Protein AF-A0A7W0NLP1-F1 (afdb_monomer_lite)

pLDDT: mean 83.27, std 18.07, range [40.78, 98.31]

Radius of gyration: 29.04 Å; chains: 1; bounding box: 55×28×102 Å

Sequence (124 aa):
MNGRRRPLVVTGIISALVVLVAAGALVVKANSTPAYRNPVVDHDAPDPSVIEGGDGFYYTYTTQSGWPTLLKIPALKSKDLIHWKLVGEVFPENANWVTVDVWAPHAMRIGQDYLLFYAARQYG

Foldseek 3Di:
DDDDDDPPPVVVVVVVVVVVVVVVVPPDPDPPQDDADPPLDPAQFAQWAWDDLVPQKIKIWGAHDDDPDHAQGFIWIDNRVRHIDTPGHPPPDDDPQADDDWGNWYWDDDPNDIDIDTDGDGDD

Secondary structure (DSSP, 8-state):
-------HHHHHHHHHHHHHHHHHTTS----PPPP--S-SS-S---S-EEEE-SSS-EEEE-----SSS--SSEEEEESSSSS-EEEEES-SS--TT--EEEEEEEEEEETTEEEEEEEEE---

Structure (mmCIF, N/CA/C/O backbone):
data_AF-A0A7W0NLP1-F1
#
_entry.id   AF-A0A7W0NLP1-F1
#
loop_
_atom_site.group_PDB
_atom_site.id
_atom_site.type_symbol
_atom_site.label_atom_id
_atom_site.label_alt_id
_atom_site.label_comp_id
_atom_site.label_asym_id
_atom_site.label_entity_id
_atom_site.label_seq_id
_atom_site.pdbx_PDB_ins_code
_atom_site.Cartn_x
_atom_site.Cartn_y
_atom_site.Cartn_z
_atom_site.occupancy
_atom_site.B_iso_or_equiv
_atom_site.auth_seq_id
_atom_site.auth_comp_id
_atom_site.auth_asym_id
_atom_site.auth_atom_id
_atom_site.pdbx_PDB_model_num
ATOM 1 N N . MET A 1 1 ? -39.195 -16.250 78.719 1.00 40.91 1 MET A N 1
ATOM 2 C CA . MET A 1 1 ? -39.226 -17.052 77.474 1.00 40.91 1 MET A CA 1
ATOM 3 C C . MET A 1 1 ? -38.824 -16.145 76.313 1.00 40.91 1 MET A C 1
ATOM 5 O O . MET A 1 1 ? -39.635 -15.358 75.849 1.00 40.91 1 MET A O 1
ATOM 9 N N . ASN A 1 2 ? -37.543 -16.174 75.929 1.00 40.78 2 ASN A N 1
ATOM 10 C CA . ASN A 1 2 ? -36.952 -15.303 74.904 1.00 40.78 2 ASN A CA 1
ATOM 11 C C . ASN A 1 2 ? -37.131 -15.910 73.503 1.00 40.78 2 ASN A C 1
ATOM 13 O O . ASN A 1 2 ? -36.427 -16.851 73.145 1.00 40.78 2 ASN A O 1
ATOM 17 N N . GLY A 1 3 ? -38.046 -15.361 72.700 1.00 47.41 3 GLY A N 1
ATOM 18 C CA . GLY A 1 3 ? -38.220 -15.720 71.290 1.00 47.41 3 GLY A 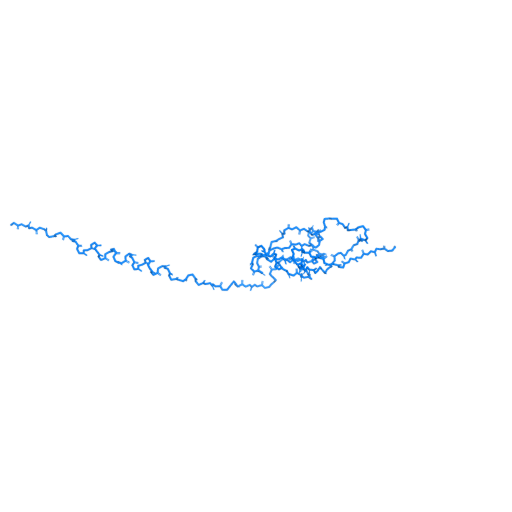CA 1
ATOM 19 C C . GLY A 1 3 ? -37.452 -14.770 70.373 1.00 47.41 3 GLY A C 1
ATOM 20 O O . GLY A 1 3 ? -37.929 -13.678 70.069 1.00 47.41 3 GLY A O 1
ATOM 21 N N . ARG A 1 4 ? -36.258 -15.182 69.928 1.00 56.62 4 ARG A N 1
ATOM 22 C CA . ARG A 1 4 ? -35.449 -14.479 68.914 1.00 56.62 4 ARG A CA 1
ATOM 23 C C . ARG A 1 4 ? -36.240 -14.348 67.603 1.00 56.62 4 ARG A C 1
ATOM 25 O O . ARG A 1 4 ? -36.524 -15.351 66.951 1.00 56.62 4 ARG A O 1
ATOM 32 N N . ARG A 1 5 ? -36.573 -13.118 67.199 1.00 53.94 5 ARG A N 1
ATOM 33 C CA . ARG A 1 5 ? -37.168 -12.812 65.885 1.00 53.94 5 ARG A CA 1
ATOM 34 C C . ARG A 1 5 ? -36.076 -12.872 64.806 1.00 53.94 5 ARG A C 1
ATOM 36 O O . ARG A 1 5 ? -35.007 -12.293 64.972 1.00 53.94 5 ARG A O 1
ATOM 43 N N . ARG A 1 6 ? -36.334 -13.637 63.740 1.00 55.25 6 ARG A N 1
ATOM 44 C CA . ARG A 1 6 ? -35.401 -13.952 62.639 1.00 55.25 6 ARG A CA 1
ATOM 45 C C . ARG A 1 6 ? -35.197 -12.748 61.692 1.00 55.25 6 ARG A C 1
ATOM 47 O O . ARG A 1 6 ? -36.162 -12.025 61.445 1.00 55.25 6 ARG A O 1
ATOM 54 N N . PRO A 1 7 ? -33.997 -12.549 61.112 1.00 47.50 7 PRO A N 1
ATOM 55 C CA . PRO A 1 7 ? -33.651 -11.376 60.311 1.00 47.50 7 PRO A CA 1
ATOM 56 C C . PRO A 1 7 ? -34.014 -11.584 58.830 1.00 47.50 7 PRO A C 1
ATOM 58 O O . PRO A 1 7 ? -33.133 -11.736 57.995 1.00 47.50 7 PRO A O 1
ATOM 61 N N . LEU A 1 8 ? -35.304 -11.622 58.474 1.00 52.91 8 LEU A N 1
ATOM 62 C CA . LEU A 1 8 ? -35.698 -11.741 57.055 1.00 52.91 8 LEU A CA 1
ATOM 63 C C . LEU A 1 8 ? -35.560 -10.424 56.265 1.00 52.91 8 LEU A C 1
ATOM 65 O O . LEU A 1 8 ? -35.434 -10.449 55.047 1.00 52.91 8 LEU A O 1
ATOM 69 N N . VAL A 1 9 ? -35.562 -9.273 56.941 1.00 52.31 9 VAL A N 1
ATOM 70 C CA . VAL A 1 9 ? -35.567 -7.953 56.279 1.00 52.31 9 VAL A CA 1
ATOM 71 C C . VAL A 1 9 ? -34.180 -7.559 55.751 1.00 52.31 9 VAL A C 1
ATOM 73 O O . VAL A 1 9 ? -34.070 -6.880 54.735 1.00 52.31 9 VAL A O 1
ATOM 76 N N . VAL A 1 10 ? -33.105 -8.027 56.394 1.00 48.75 10 VAL A N 1
ATOM 77 C CA . VAL A 1 10 ? -31.725 -7.631 56.057 1.00 48.75 10 VAL A CA 1
ATOM 78 C C . VAL A 1 10 ? -31.251 -8.277 54.748 1.00 48.75 10 VAL A C 1
ATOM 80 O O . VAL A 1 10 ? -30.532 -7.649 53.977 1.00 48.75 10 VAL A O 1
ATOM 83 N N . THR A 1 11 ? -31.698 -9.498 54.440 1.00 53.31 11 THR A N 1
ATOM 84 C CA . THR A 1 11 ? -31.287 -10.225 53.227 1.00 53.31 11 THR A CA 1
ATOM 85 C C . THR A 1 11 ? -31.897 -9.632 51.950 1.00 53.31 11 THR A C 1
ATOM 87 O O . THR A 1 11 ? -31.213 -9.551 50.935 1.00 53.31 11 THR A O 1
ATOM 90 N N . GLY A 1 12 ? -33.145 -9.143 51.997 1.00 48.84 12 GLY A N 1
ATOM 91 C CA . GLY A 1 12 ? -33.825 -8.562 50.827 1.00 48.84 12 GLY A CA 1
ATOM 92 C C . GLY A 1 12 ? -33.249 -7.216 50.366 1.00 48.84 12 GLY A C 1
ATOM 93 O O . GLY A 1 12 ? -33.205 -6.938 49.169 1.00 48.84 12 GLY A O 1
ATOM 94 N N . ILE A 1 13 ? -32.745 -6.403 51.301 1.00 54.91 13 ILE A N 1
ATOM 95 C CA . ILE A 1 13 ? -32.139 -5.092 51.008 1.00 54.91 13 ILE A CA 1
ATOM 96 C C . ILE A 1 13 ? -30.770 -5.260 50.331 1.00 54.91 13 ILE A C 1
ATOM 98 O O . ILE A 1 13 ? -30.446 -4.524 49.401 1.00 54.91 13 ILE A O 1
ATOM 102 N N . ILE A 1 14 ? -29.993 -6.268 50.741 1.00 54.75 14 ILE A N 1
ATOM 103 C CA . ILE A 1 14 ? -28.682 -6.572 50.146 1.00 54.75 14 ILE A CA 1
ATOM 104 C C . ILE A 1 14 ? -28.848 -7.069 48.702 1.00 54.75 14 ILE A C 1
ATOM 106 O O . ILE A 1 14 ? -28.119 -6.628 47.816 1.00 54.75 14 ILE A O 1
ATOM 110 N N . SER A 1 15 ? -29.844 -7.919 48.431 1.00 56.41 15 SER A N 1
ATOM 111 C CA . SER A 1 15 ? -30.130 -8.398 47.071 1.00 56.41 15 SER A CA 1
ATOM 112 C C . SER A 1 15 ? -30.580 -7.276 46.129 1.00 56.41 15 SER A C 1
ATOM 114 O O . SER A 1 15 ? -30.131 -7.229 44.986 1.00 56.41 15 SER A O 1
ATOM 116 N N . ALA A 1 16 ? -31.405 -6.336 46.602 1.00 54.72 16 ALA A N 1
ATOM 117 C CA . ALA A 1 16 ? -31.834 -5.185 45.805 1.00 54.72 16 ALA A CA 1
ATOM 118 C C . ALA A 1 16 ? -30.674 -4.219 45.483 1.00 54.72 16 ALA A C 1
ATOM 120 O O . ALA A 1 16 ? -30.607 -3.686 44.375 1.00 54.72 16 ALA A O 1
ATOM 121 N N . LEU A 1 17 ? -29.719 -4.044 46.408 1.00 54.84 17 LEU A N 1
ATOM 122 C CA . LEU A 1 17 ? -28.526 -3.217 46.188 1.00 54.84 17 LEU A CA 1
ATOM 123 C C . LEU A 1 17 ? -27.566 -3.830 45.153 1.00 54.84 17 LEU A C 1
ATOM 125 O O . LEU A 1 17 ? -27.029 -3.113 44.313 1.00 54.84 17 LEU A O 1
ATOM 129 N N . VAL A 1 18 ? -27.374 -5.154 45.181 1.00 55.94 18 VAL A N 1
ATOM 130 C CA . VAL A 1 18 ? -26.511 -5.867 44.218 1.00 55.94 18 VAL A CA 1
ATOM 131 C C . VAL A 1 18 ? -27.080 -5.789 42.797 1.00 55.94 18 VAL A C 1
ATOM 133 O O . VAL A 1 18 ? -26.326 -5.595 41.844 1.00 55.94 18 VAL A O 1
ATOM 136 N N . VAL A 1 19 ? -28.407 -5.861 42.646 1.00 55.69 19 VAL A N 1
ATOM 137 C CA . VAL A 1 19 ? -29.075 -5.714 41.341 1.00 55.69 19 VAL A CA 1
ATOM 138 C C . VAL A 1 19 ? -28.956 -4.280 40.802 1.00 55.69 19 VAL A C 1
ATOM 140 O O . VAL A 1 19 ? -28.715 -4.105 39.608 1.00 55.69 19 VAL A O 1
ATOM 143 N N . LEU A 1 20 ? -29.032 -3.252 41.657 1.00 55.16 20 LEU A N 1
ATOM 144 C CA . LEU A 1 20 ? -28.831 -1.857 41.237 1.00 55.16 20 LEU A CA 1
ATOM 145 C C . LEU A 1 20 ? -27.381 -1.554 40.818 1.00 55.16 20 LEU A C 1
ATOM 147 O O . LEU A 1 20 ? -27.168 -0.820 39.855 1.00 55.16 20 LEU A O 1
ATOM 151 N N . VAL A 1 21 ? -26.386 -2.141 41.490 1.00 55.22 21 VAL A N 1
ATOM 152 C CA . VAL A 1 21 ? -24.967 -1.986 41.115 1.00 55.22 21 VAL A CA 1
ATOM 153 C C . VAL A 1 21 ? -24.659 -2.697 39.791 1.00 55.22 21 VAL A C 1
ATOM 155 O O . VAL A 1 21 ? -23.955 -2.141 38.950 1.00 55.22 21 VAL A O 1
ATOM 158 N N . ALA A 1 22 ? -25.238 -3.878 39.551 1.00 55.00 22 ALA A N 1
ATOM 159 C CA . ALA A 1 22 ? -25.096 -4.585 38.276 1.00 55.00 22 ALA A CA 1
ATOM 160 C C . ALA A 1 22 ? -25.786 -3.851 37.107 1.00 55.00 22 ALA A C 1
ATOM 162 O O . ALA A 1 22 ? -25.247 -3.817 36.003 1.00 55.00 22 ALA A O 1
ATOM 163 N N . ALA A 1 23 ? -26.936 -3.209 37.349 1.00 54.47 23 ALA A N 1
ATOM 164 C CA . ALA A 1 23 ? -27.622 -2.388 36.348 1.00 54.47 23 ALA A CA 1
ATOM 165 C C . ALA A 1 23 ? -26.887 -1.061 36.058 1.00 54.47 23 ALA A C 1
ATOM 167 O O . ALA A 1 23 ? -26.906 -0.587 34.925 1.00 54.47 23 ALA A O 1
ATOM 168 N N . GLY A 1 24 ? -26.193 -0.485 37.049 1.00 51.31 24 GLY A N 1
ATOM 169 C CA . GLY A 1 24 ? -25.361 0.716 36.885 1.00 51.31 24 GLY A CA 1
ATOM 170 C C . GLY A 1 24 ? -24.004 0.463 36.213 1.00 51.31 24 GLY A C 1
ATOM 171 O O . GLY A 1 24 ? -23.454 1.360 35.585 1.00 51.31 24 GLY A O 1
ATOM 172 N N . ALA A 1 25 ? -23.471 -0.760 36.271 1.00 52.31 25 ALA A N 1
ATOM 173 C CA . ALA A 1 25 ? -22.240 -1.133 35.564 1.00 52.31 25 ALA A CA 1
ATOM 174 C C . ALA A 1 25 ? -22.440 -1.351 34.047 1.00 52.31 25 ALA A C 1
ATOM 176 O O . ALA A 1 25 ? -21.469 -1.484 33.306 1.00 52.31 25 ALA A O 1
ATOM 177 N N . LEU A 1 26 ? -23.692 -1.349 33.575 1.00 51.12 26 LEU A N 1
ATOM 178 C CA . LEU A 1 26 ? -24.055 -1.342 32.152 1.00 51.12 26 LEU A CA 1
ATOM 179 C C . LEU A 1 26 ? -24.069 0.071 31.542 1.00 51.12 26 LEU A C 1
ATOM 181 O O . LEU A 1 26 ? -24.451 0.234 30.382 1.00 51.12 26 LEU A O 1
ATOM 185 N N . VAL A 1 27 ? -23.642 1.091 32.297 1.00 57.94 27 VAL A N 1
ATOM 186 C CA . VAL A 1 27 ? -23.444 2.457 31.801 1.00 57.94 27 VAL A CA 1
ATOM 187 C C . VAL A 1 27 ? -22.376 2.443 30.707 1.00 57.94 27 VAL A C 1
ATOM 189 O O . VAL A 1 27 ? -21.179 2.411 30.967 1.00 57.94 27 VAL A O 1
ATOM 192 N N . VAL A 1 28 ? -22.876 2.414 29.471 1.00 57.41 28 VAL A N 1
ATOM 193 C CA . VAL A 1 28 ? -22.302 2.928 28.226 1.00 57.41 28 VAL A CA 1
ATOM 194 C C . VAL A 1 28 ? -20.782 2.772 28.143 1.00 57.41 28 VAL A C 1
ATOM 196 O O . VAL A 1 28 ? -20.025 3.648 28.558 1.00 57.41 28 VAL A O 1
ATOM 199 N N . LYS A 1 29 ? -20.322 1.702 27.479 1.00 56.75 29 LYS A N 1
ATOM 200 C CA . LYS A 1 29 ? -19.045 1.773 26.757 1.00 56.75 29 LYS A CA 1
ATOM 201 C C . LYS A 1 29 ? -19.167 2.955 25.796 1.00 56.75 29 LYS A C 1
ATOM 203 O O . LYS A 1 29 ? -19.812 2.843 24.757 1.00 56.75 29 LYS A O 1
ATOM 208 N N . ALA A 1 30 ? -18.625 4.105 26.178 1.00 61.00 30 ALA A N 1
ATOM 209 C CA . ALA A 1 30 ? -18.528 5.237 25.281 1.00 61.00 30 ALA A CA 1
ATOM 210 C C . ALA A 1 30 ? -17.685 4.774 24.091 1.00 61.00 30 ALA A C 1
ATOM 212 O O . ALA A 1 30 ? -16.537 4.365 24.268 1.00 61.00 30 ALA A O 1
ATOM 213 N N . ASN A 1 31 ? -18.266 4.789 22.892 1.00 62.84 31 ASN A N 1
ATOM 214 C CA . ASN A 1 31 ? -17.510 4.621 21.659 1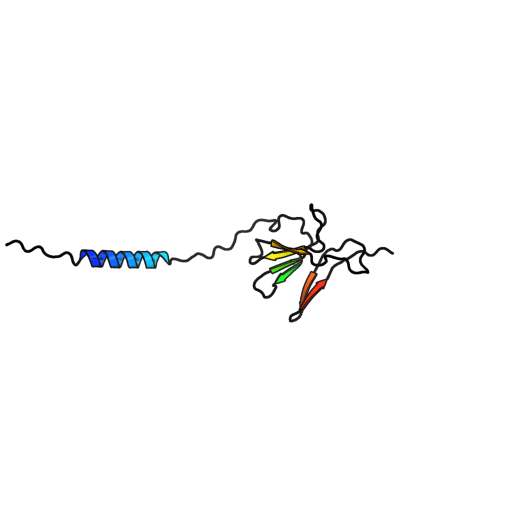.00 62.84 31 ASN A CA 1
ATOM 215 C C . ASN A 1 31 ? -16.613 5.856 21.514 1.00 62.84 31 ASN A C 1
ATOM 217 O O . ASN A 1 31 ? -17.001 6.845 20.899 1.00 62.84 31 ASN A O 1
ATOM 221 N N . SER A 1 32 ? -15.441 5.838 22.149 1.00 71.50 32 SER A N 1
ATOM 222 C CA . SER A 1 32 ? -14.424 6.858 21.929 1.00 71.50 32 SER A CA 1
ATOM 223 C C . SER A 1 32 ? -13.986 6.764 20.473 1.00 71.50 32 SER A C 1
ATOM 225 O O . SER A 1 32 ? -13.511 5.705 20.054 1.00 71.50 32 SER A O 1
ATOM 227 N N . THR A 1 33 ? -14.133 7.847 19.708 1.00 74.56 33 THR A N 1
ATOM 228 C CA . THR A 1 33 ? -13.507 7.952 18.387 1.00 74.56 33 THR A CA 1
ATOM 229 C C . THR A 1 33 ? -12.013 7.675 18.552 1.00 74.56 33 THR A C 1
ATOM 231 O O . THR A 1 33 ? -11.384 8.334 19.386 1.00 74.56 33 THR A O 1
ATOM 234 N N . PRO A 1 34 ? -11.439 6.705 17.821 1.00 78.44 34 PRO A N 1
ATOM 235 C CA . PRO A 1 34 ? -10.017 6.419 17.914 1.00 78.44 34 PRO A CA 1
ATOM 236 C C . PRO A 1 34 ? -9.207 7.687 17.630 1.00 78.44 34 PRO A C 1
ATOM 238 O O . PRO A 1 34 ? -9.372 8.323 16.588 1.00 78.44 34 PRO A O 1
ATOM 241 N N . ALA A 1 35 ? -8.358 8.083 18.575 1.00 90.06 35 ALA A N 1
ATOM 242 C CA . ALA A 1 35 ? -7.413 9.163 18.341 1.00 90.06 35 ALA A CA 1
ATOM 243 C C . ALA A 1 35 ? -6.326 8.675 17.371 1.00 90.06 35 ALA A C 1
ATOM 245 O O . ALA A 1 35 ? -5.883 7.530 17.463 1.00 90.06 35 ALA A O 1
ATOM 246 N N . TYR A 1 36 ? -5.876 9.544 16.467 1.00 93.88 36 TYR A N 1
ATOM 247 C CA . TYR A 1 36 ? -4.774 9.261 15.550 1.00 93.88 36 TYR A CA 1
ATOM 248 C C . TYR A 1 36 ? -3.727 10.371 15.614 1.00 93.88 36 TYR A C 1
ATOM 250 O O . TYR A 1 36 ? -4.011 11.505 16.006 1.00 93.88 36 TYR A O 1
ATOM 258 N N . ARG A 1 37 ? -2.500 10.044 15.212 1.00 94.56 37 ARG A N 1
ATOM 259 C CA . ARG A 1 37 ? -1.407 11.001 15.046 1.00 94.56 37 ARG A CA 1
ATOM 260 C C . ARG A 1 37 ? -0.658 10.654 13.772 1.00 94.56 37 ARG A C 1
ATOM 262 O O . ARG A 1 37 ? -0.359 9.490 13.543 1.00 94.56 37 ARG A O 1
ATOM 269 N N . ASN A 1 38 ? -0.342 11.666 12.972 1.00 95.19 38 ASN A N 1
ATOM 270 C CA . ASN A 1 38 ? 0.454 11.466 11.770 1.00 95.19 38 ASN A CA 1
ATOM 271 C C . ASN A 1 38 ? 1.962 11.343 12.080 1.00 95.19 38 ASN A C 1
ATOM 273 O O . ASN A 1 38 ? 2.439 11.994 13.021 1.00 95.19 38 ASN A O 1
ATOM 277 N N . PRO A 1 39 ? 2.706 10.580 11.255 1.00 95.06 39 PRO A N 1
ATOM 278 C CA . PRO A 1 39 ? 2.184 9.678 10.216 1.00 95.06 39 PRO A CA 1
ATOM 279 C C . PRO A 1 39 ? 1.515 8.430 10.828 1.00 95.06 39 PRO A C 1
ATOM 281 O O . PRO A 1 39 ? 1.980 7.911 11.837 1.00 95.06 39 PRO A O 1
ATOM 284 N N . VAL A 1 40 ? 0.418 7.954 10.223 1.00 96.31 40 VAL A N 1
ATOM 285 C CA . VAL A 1 40 ? -0.285 6.724 10.667 1.00 96.31 40 VAL A CA 1
ATOM 286 C C . VAL A 1 40 ? 0.414 5.436 10.213 1.00 96.31 40 VAL A C 1
ATOM 288 O O . VAL A 1 40 ? 0.129 4.352 10.714 1.00 96.31 40 VAL A O 1
ATOM 291 N N . VAL A 1 41 ? 1.351 5.556 9.274 1.00 94.69 41 VAL A N 1
ATOM 292 C CA . VAL A 1 41 ? 2.275 4.500 8.860 1.00 94.69 41 VAL A CA 1
ATOM 293 C C . VAL A 1 41 ? 3.684 5.020 9.123 1.00 94.69 41 VAL A C 1
ATOM 295 O O . VAL A 1 41 ? 4.124 5.957 8.463 1.00 94.69 41 VAL A O 1
ATOM 298 N N . ASP A 1 42 ? 4.379 4.435 10.097 1.00 91.19 42 ASP A N 1
ATOM 299 C CA . ASP A 1 42 ? 5.762 4.796 10.446 1.00 91.19 42 ASP A CA 1
ATOM 300 C C . ASP A 1 42 ? 6.765 3.994 9.594 1.00 91.19 42 ASP A C 1
ATOM 302 O O . ASP A 1 42 ? 7.533 3.168 10.083 1.00 91.19 42 ASP A O 1
ATOM 306 N N . HIS A 1 43 ? 6.657 4.156 8.273 1.00 90.06 43 HIS A N 1
ATOM 307 C CA . HIS A 1 43 ? 7.460 3.478 7.254 1.00 90.06 43 HIS A CA 1
ATOM 308 C C . HIS A 1 43 ? 7.577 4.380 6.014 1.00 90.06 43 HIS A C 1
ATOM 310 O O . HIS A 1 43 ? 6.784 5.306 5.839 1.00 90.06 43 HIS A O 1
ATOM 316 N N . ASP A 1 44 ? 8.529 4.096 5.122 1.00 93.94 44 ASP A N 1
ATOM 317 C CA . ASP A 1 44 ? 8.549 4.698 3.786 1.00 93.94 44 ASP A CA 1
ATOM 318 C C . ASP A 1 44 ? 7.372 4.162 2.965 1.00 93.94 44 ASP A C 1
ATOM 320 O O . ASP A 1 44 ? 7.394 3.023 2.497 1.00 93.94 44 ASP A O 1
ATOM 324 N N . ALA A 1 45 ? 6.307 4.951 2.899 1.00 95.44 45 ALA A N 1
ATOM 325 C CA . ALA A 1 45 ? 5.048 4.577 2.272 1.00 95.44 45 ALA A CA 1
ATOM 326 C C . ALA A 1 45 ? 4.419 5.748 1.474 1.00 95.44 45 ALA A C 1
ATOM 328 O O . ALA A 1 45 ? 3.263 6.106 1.729 1.00 95.44 45 ALA A O 1
ATOM 329 N N . PRO A 1 46 ? 5.160 6.401 0.552 1.00 96.38 46 PRO A N 1
ATOM 330 C CA . PRO A 1 46 ? 4.619 7.460 -0.298 1.00 96.38 46 PRO A CA 1
ATOM 331 C C . PRO A 1 46 ? 3.580 6.937 -1.299 1.00 96.38 46 PRO A C 1
ATOM 333 O O . PRO A 1 46 ? 3.456 5.739 -1.531 1.00 96.38 46 PRO A O 1
ATOM 336 N N . ASP A 1 47 ? 2.837 7.857 -1.912 1.00 97.88 47 ASP A N 1
ATOM 337 C CA . ASP A 1 47 ? 1.831 7.576 -2.947 1.00 97.88 47 ASP A CA 1
ATOM 338 C C . ASP A 1 47 ? 0.752 6.543 -2.545 1.00 97.88 47 ASP A C 1
ATOM 340 O O . ASP A 1 47 ? 0.534 5.566 -3.266 1.00 97.88 47 ASP A O 1
ATOM 344 N N . PRO A 1 48 ? 0.064 6.706 -1.396 1.00 97.38 48 PRO A N 1
ATOM 345 C CA . PRO A 1 48 ? -0.904 5.719 -0.945 1.00 97.38 48 PRO A CA 1
ATOM 346 C C . PRO A 1 48 ? -2.161 5.698 -1.820 1.00 97.38 48 PRO A C 1
ATOM 348 O O . PRO A 1 48 ? -2.831 6.716 -2.007 1.00 97.38 48 PRO A O 1
ATOM 351 N N . SER A 1 49 ? -2.554 4.503 -2.253 1.00 98.31 49 SER A N 1
ATOM 352 C CA . SER A 1 49 ? -3.891 4.227 -2.773 1.00 98.31 49 SER A CA 1
ATOM 353 C C . SER A 1 49 ? -4.663 3.343 -1.808 1.00 98.31 49 SER A C 1
ATOM 355 O O . SER A 1 49 ? -4.317 2.178 -1.625 1.00 98.31 49 SER A O 1
ATOM 357 N N . VAL A 1 50 ? -5.716 3.905 -1.207 1.00 98.00 50 VAL A N 1
ATOM 358 C CA . VAL A 1 50 ? -6.541 3.244 -0.189 1.00 98.00 50 VAL A CA 1
ATOM 359 C C . VAL A 1 50 ? -7.858 2.748 -0.786 1.00 98.00 50 VAL A C 1
ATOM 361 O O . VAL A 1 50 ?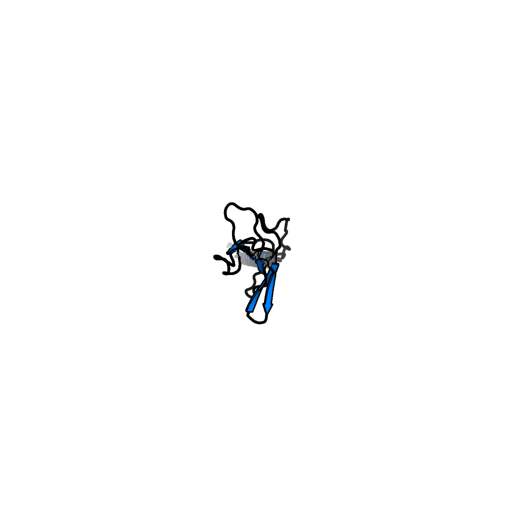 -8.547 3.501 -1.472 1.00 98.00 50 VAL A O 1
ATOM 364 N N . ILE A 1 51 ? -8.246 1.511 -0.474 1.00 97.88 51 ILE A N 1
ATOM 365 C CA . ILE A 1 51 ? -9.520 0.911 -0.886 1.00 97.88 51 ILE A CA 1
ATOM 366 C C . ILE A 1 51 ? -10.120 0.025 0.212 1.00 97.88 51 ILE A C 1
ATOM 368 O O . ILE A 1 51 ? -9.398 -0.608 0.980 1.00 97.88 51 ILE A O 1
ATOM 372 N N . GLU A 1 52 ? -11.449 -0.054 0.283 1.00 96.62 52 GLU A N 1
ATOM 373 C CA . GLU A 1 52 ? -12.143 -1.037 1.120 1.00 96.62 52 GLU A CA 1
ATOM 374 C C . GLU A 1 52 ? -12.168 -2.422 0.440 1.00 96.62 52 GLU A C 1
ATOM 376 O O . GLU A 1 52 ? -12.599 -2.583 -0.708 1.00 96.62 52 GLU A O 1
ATOM 381 N N . GLY A 1 53 ? -11.724 -3.453 1.160 1.00 94.94 53 GLY A N 1
ATOM 382 C CA . GLY A 1 53 ? -11.628 -4.832 0.674 1.00 94.94 53 GLY A CA 1
ATOM 383 C C . GLY A 1 53 ? -12.952 -5.604 0.651 1.00 94.94 53 GLY A C 1
ATOM 384 O O . GLY A 1 53 ? -12.994 -6.737 0.187 1.00 94.94 53 GLY A O 1
ATOM 385 N N . GLY A 1 54 ? -14.042 -5.032 1.175 1.00 93.12 54 GLY A N 1
ATOM 386 C CA . GLY A 1 54 ? -15.330 -5.724 1.321 1.00 93.12 54 GLY A CA 1
ATOM 387 C C . GLY A 1 54 ? -15.338 -6.850 2.367 1.00 93.12 54 GLY A C 1
ATOM 388 O O . GLY A 1 54 ? -16.384 -7.440 2.620 1.00 93.12 54 GLY A O 1
ATOM 389 N N . ASP A 1 55 ? -14.198 -7.124 3.004 1.00 94.62 55 ASP A N 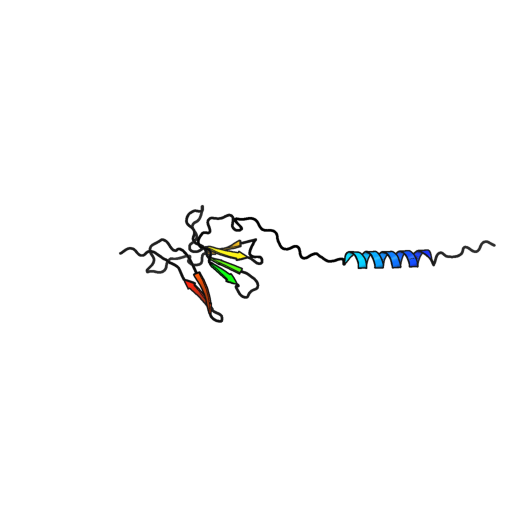1
ATOM 390 C CA . ASP A 1 55 ? -13.998 -8.094 4.084 1.00 94.62 55 ASP A CA 1
ATOM 391 C C . ASP A 1 55 ? -13.950 -7.423 5.474 1.00 94.62 55 ASP A C 1
ATOM 393 O O . ASP A 1 55 ? -13.529 -8.029 6.462 1.00 94.62 55 ASP A O 1
ATOM 397 N N . GLY A 1 56 ? -14.372 -6.156 5.554 1.00 96.38 56 GLY A N 1
ATOM 398 C CA . GLY A 1 56 ? -14.317 -5.339 6.768 1.00 96.38 56 GLY A CA 1
ATOM 399 C C . GLY A 1 56 ? -12.939 -4.737 7.052 1.00 96.38 56 GLY A C 1
ATOM 400 O O . GLY A 1 56 ? -12.673 -4.327 8.184 1.00 96.38 56 GLY A O 1
ATOM 401 N N . PHE A 1 57 ? -12.056 -4.699 6.054 1.00 98.12 57 PHE A N 1
ATOM 402 C CA . PHE A 1 57 ? -10.764 -4.037 6.142 1.00 98.12 57 PHE A CA 1
ATOM 403 C C . PHE A 1 57 ? -10.540 -3.053 4.996 1.00 98.12 57 PHE A C 1
ATOM 405 O O . PHE A 1 57 ? -11.093 -3.172 3.904 1.00 98.12 57 PHE A O 1
ATOM 412 N N . TYR A 1 58 ? -9.648 -2.110 5.257 1.00 98.31 58 TYR A N 1
ATOM 413 C CA . TYR A 1 58 ? -9.048 -1.221 4.284 1.00 98.31 58 TYR A CA 1
ATOM 414 C C . TYR A 1 58 ? -7.672 -1.739 3.900 1.00 98.31 58 TYR A C 1
ATOM 416 O O . TYR A 1 58 ? -6.942 -2.288 4.729 1.00 98.31 58 TYR A O 1
ATOM 424 N N . TYR A 1 59 ? -7.315 -1.517 2.649 1.00 98.12 59 TYR A N 1
ATOM 425 C CA . TYR A 1 59 ? -6.026 -1.851 2.077 1.00 98.12 59 TYR A CA 1
ATOM 426 C C . TYR A 1 59 ? -5.406 -0.586 1.516 1.00 98.12 59 TYR A C 1
ATOM 428 O O . TYR A 1 59 ? -6.116 0.215 0.915 1.00 98.12 59 TYR A O 1
ATOM 436 N N . THR A 1 60 ? -4.106 -0.408 1.712 1.00 98.25 60 THR A N 1
ATOM 437 C CA . THR A 1 60 ? -3.336 0.640 1.050 1.00 98.25 60 THR A CA 1
ATOM 438 C C . THR A 1 60 ? -2.162 0.030 0.308 1.00 98.25 60 THR A C 1
ATOM 440 O O . THR A 1 60 ? -1.527 -0.904 0.804 1.00 98.25 60 THR A O 1
ATOM 443 N N . TYR A 1 61 ? -1.892 0.566 -0.874 1.00 97.88 61 TYR A N 1
ATOM 444 C CA . TYR A 1 61 ? -0.766 0.205 -1.727 1.00 97.88 61 TYR A CA 1
ATOM 445 C C . TYR A 1 61 ? 0.094 1.443 -1.908 1.00 97.88 61 TYR A C 1
ATOM 447 O O . TYR A 1 61 ? -0.457 2.514 -2.158 1.00 97.88 61 TYR A O 1
ATOM 455 N N . THR A 1 62 ? 1.409 1.321 -1.751 1.00 97.31 62 THR A N 1
ATOM 456 C CA . THR A 1 62 ? 2.303 2.490 -1.720 1.00 97.31 62 THR A CA 1
ATOM 457 C C . THR A 1 62 ? 3.495 2.319 -2.652 1.00 97.31 62 THR A C 1
ATOM 459 O O . THR A 1 62 ? 3.795 1.222 -3.117 1.00 97.31 62 THR A O 1
ATOM 462 N N . THR A 1 63 ? 4.202 3.407 -2.922 1.00 96.44 63 THR A N 1
ATOM 463 C CA . THR A 1 63 ? 5.591 3.349 -3.382 1.00 96.44 63 THR A CA 1
ATOM 464 C C . THR A 1 63 ? 6.493 2.979 -2.197 1.00 96.44 63 THR A C 1
ATOM 466 O O . THR A 1 63 ? 6.129 3.183 -1.036 1.00 96.44 63 THR A O 1
ATOM 469 N N . GLN A 1 64 ? 7.677 2.435 -2.482 1.00 93.94 64 GLN A N 1
ATOM 470 C CA . GLN A 1 64 ? 8.766 2.323 -1.518 1.00 93.94 64 GLN A CA 1
ATOM 471 C C . GLN A 1 64 ? 10.095 2.660 -2.209 1.00 93.94 64 GLN A C 1
ATOM 473 O O . GLN A 1 64 ? 10.403 2.152 -3.285 1.00 93.94 64 GLN A O 1
ATOM 478 N N . SER A 1 65 ? 10.867 3.541 -1.587 1.00 86.88 65 SER A N 1
ATOM 479 C CA . SER A 1 65 ? 12.112 4.143 -2.074 1.00 86.88 65 SER A CA 1
ATOM 480 C C . SER A 1 65 ? 13.314 3.912 -1.144 1.00 86.88 65 SER A C 1
ATOM 482 O O . SER A 1 65 ? 14.456 3.996 -1.592 1.00 86.88 65 SER A O 1
ATOM 484 N N . GLY A 1 66 ? 13.089 3.561 0.127 1.00 77.81 66 GLY A N 1
ATOM 485 C CA . GLY A 1 66 ? 14.145 3.310 1.105 1.00 77.81 66 GLY A CA 1
ATOM 486 C C . GLY A 1 66 ? 13.645 2.657 2.395 1.00 77.81 66 GLY A C 1
ATOM 487 O O . GLY A 1 66 ? 13.080 3.320 3.253 1.00 77.81 66 GLY A O 1
ATOM 488 N N . TRP A 1 67 ? 13.922 1.359 2.552 1.00 77.62 67 TRP A N 1
ATOM 489 C CA . TRP A 1 67 ? 13.863 0.587 3.806 1.00 77.62 67 TRP A CA 1
ATOM 490 C C . TRP A 1 67 ? 14.880 -0.575 3.713 1.00 77.62 67 TRP A C 1
ATOM 492 O O . TRP A 1 67 ? 15.296 -0.907 2.602 1.00 77.62 67 TRP A O 1
ATOM 502 N N . PRO A 1 68 ? 15.291 -1.221 4.826 1.00 79.44 68 PRO A N 1
ATOM 503 C CA . PRO A 1 68 ? 16.208 -2.367 4.852 1.00 79.44 68 PRO A CA 1
ATOM 504 C C . PRO A 1 68 ? 15.838 -3.499 3.885 1.00 79.44 68 PRO A C 1
ATOM 506 O O . PRO A 1 68 ? 16.709 -4.252 3.462 1.00 79.44 68 PRO A O 1
ATOM 509 N N . THR A 1 69 ? 14.560 -3.631 3.523 1.00 83.25 69 THR A N 1
ATOM 510 C CA . THR A 1 69 ? 14.102 -4.520 2.451 1.00 83.25 69 THR A CA 1
ATOM 511 C C . THR A 1 69 ? 13.134 -3.762 1.558 1.00 83.25 69 THR A C 1
ATOM 513 O O . THR A 1 69 ? 12.109 -3.287 2.041 1.00 83.25 69 THR A O 1
ATOM 516 N N . LEU A 1 70 ? 13.469 -3.636 0.271 1.00 87.69 70 LEU A N 1
ATOM 517 C CA . LEU A 1 70 ? 12.618 -2.990 -0.727 1.00 87.69 70 LEU A CA 1
ATOM 518 C C . LEU A 1 70 ? 11.520 -3.945 -1.188 1.00 87.69 70 LEU A C 1
ATOM 520 O O . LEU A 1 70 ? 11.820 -4.997 -1.743 1.00 87.69 70 LEU A O 1
ATOM 524 N N . LEU A 1 71 ? 10.269 -3.553 -0.960 1.00 90.81 71 LEU A N 1
ATOM 525 C CA . LEU A 1 71 ? 9.086 -4.274 -1.418 1.00 90.81 71 LEU A CA 1
ATOM 526 C C . LEU A 1 71 ? 8.476 -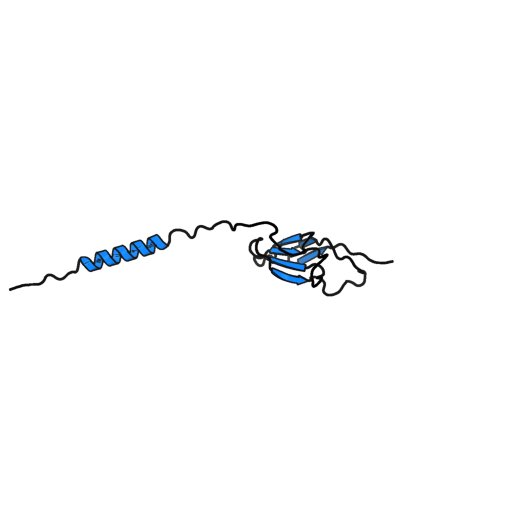3.546 -2.615 1.00 90.81 71 LEU A C 1
ATOM 528 O O . LEU A 1 71 ? 8.332 -2.321 -2.602 1.00 90.81 71 LEU A O 1
ATOM 532 N N . LYS A 1 72 ? 8.104 -4.296 -3.651 1.00 93.12 72 LYS A N 1
ATOM 533 C CA . LYS A 1 72 ? 7.479 -3.733 -4.852 1.00 93.12 72 LYS A CA 1
ATOM 534 C C . LYS A 1 72 ? 5.981 -3.609 -4.649 1.00 93.12 72 LYS A C 1
ATOM 536 O O . LYS A 1 72 ? 5.244 -4.594 -4.682 1.00 93.12 72 LYS A O 1
ATOM 541 N N . ILE A 1 73 ? 5.546 -2.366 -4.470 1.00 95.56 73 ILE A N 1
ATOM 542 C CA . ILE A 1 73 ? 4.179 -2.014 -4.093 1.00 95.56 73 ILE A CA 1
ATOM 543 C C . ILE A 1 73 ? 3.767 -2.753 -2.807 1.00 95.56 73 ILE A C 1
ATOM 545 O O . ILE A 1 73 ? 3.051 -3.759 -2.866 1.00 95.56 73 ILE A O 1
ATOM 549 N N . PRO A 1 74 ? 4.243 -2.303 -1.630 1.00 95.69 74 PRO A N 1
ATOM 550 C CA . PRO A 1 74 ? 3.837 -2.881 -0.358 1.00 95.69 74 PRO A CA 1
ATOM 551 C C . PRO A 1 74 ? 2.321 -2.767 -0.201 1.00 95.69 74 PRO A C 1
ATOM 553 O O . PRO A 1 74 ? 1.739 -1.706 -0.431 1.00 95.69 74 PRO A O 1
ATOM 556 N N . ALA A 1 75 ? 1.689 -3.856 0.220 1.00 96.88 75 ALA A N 1
ATOM 557 C CA . ALA A 1 75 ? 0.286 -3.888 0.589 1.00 96.88 75 ALA A CA 1
ATOM 558 C C . ALA A 1 75 ? 0.179 -3.860 2.115 1.00 96.88 75 ALA A C 1
ATOM 560 O O . ALA A 1 75 ? 0.687 -4.751 2.803 1.00 96.88 75 ALA A O 1
ATOM 561 N N . LEU A 1 76 ? -0.504 -2.854 2.658 1.00 97.75 76 LEU A N 1
ATOM 562 C CA . LEU A 1 76 ? -0.828 -2.775 4.078 1.00 97.75 76 LEU A CA 1
ATOM 563 C C . LEU A 1 76 ? -2.337 -2.875 4.284 1.00 97.75 76 LEU A C 1
ATOM 565 O O . LEU A 1 76 ? -3.123 -2.412 3.464 1.00 97.75 76 LEU A O 1
ATOM 569 N N . LYS A 1 77 ? -2.744 -3.462 5.406 1.00 98.12 77 LYS A N 1
ATOM 570 C CA . LYS A 1 77 ? -4.140 -3.706 5.771 1.00 98.12 77 LYS A CA 1
ATOM 571 C C . LYS A 1 77 ? -4.464 -3.071 7.121 1.00 98.12 77 LYS A C 1
ATOM 573 O O . LYS A 1 77 ? -3.663 -3.161 8.053 1.00 98.12 77 LYS A O 1
ATOM 578 N N . SER A 1 78 ? -5.644 -2.475 7.250 1.00 98.31 78 SER A N 1
ATOM 579 C CA . SER A 1 78 ? -6.139 -1.851 8.483 1.00 98.31 78 SER A CA 1
ATOM 580 C C . SER A 1 78 ? -7.636 -2.094 8.674 1.00 98.31 78 SER A C 1
ATOM 582 O O . SER A 1 78 ? -8.365 -2.289 7.708 1.00 98.31 78 SER A O 1
ATOM 584 N N . LYS A 1 79 ? -8.115 -2.091 9.923 1.00 97.81 79 LYS A N 1
ATOM 585 C CA . LYS A 1 79 ? -9.560 -2.083 10.234 1.00 97.81 79 LYS A CA 1
ATOM 586 C C . LYS A 1 79 ? -10.112 -0.684 10.485 1.00 97.81 79 LYS A C 1
ATOM 588 O O . LYS A 1 79 ? -11.319 -0.491 10.420 1.00 97.81 79 LYS A O 1
ATOM 593 N N . ASP A 1 80 ? -9.246 0.260 10.829 1.00 96.31 80 ASP A N 1
ATOM 594 C CA . ASP A 1 80 ? -9.626 1.542 11.422 1.00 96.31 80 ASP A CA 1
ATOM 595 C C . ASP A 1 80 ? -8.940 2.742 10.759 1.00 96.31 80 ASP A C 1
ATOM 597 O O . ASP A 1 80 ? -9.096 3.858 11.239 1.00 96.31 80 ASP A O 1
ATOM 601 N N . LEU A 1 81 ? -8.201 2.516 9.664 1.00 97.19 81 LEU A N 1
ATOM 602 C CA . LEU A 1 81 ? -7.402 3.510 8.935 1.00 97.19 81 LEU A CA 1
ATOM 603 C C . LEU A 1 81 ? -6.247 4.124 9.750 1.00 97.19 81 LEU A C 1
ATOM 605 O O . LEU A 1 81 ? -5.553 5.011 9.252 1.00 97.19 81 LEU A O 1
ATOM 609 N N . ILE A 1 82 ? -5.998 3.637 10.969 1.00 96.75 82 ILE A N 1
ATOM 610 C CA . ILE A 1 82 ? -4.994 4.173 11.899 1.00 96.75 82 ILE A CA 1
ATOM 611 C C . ILE A 1 82 ? -3.887 3.150 12.119 1.00 96.75 82 ILE A C 1
ATOM 613 O O . ILE A 1 82 ? -2.711 3.473 11.994 1.00 96.75 82 ILE A O 1
ATOM 617 N N . HIS A 1 83 ? -4.252 1.905 12.417 1.00 96.50 83 HIS A N 1
ATOM 618 C CA . HIS A 1 83 ? -3.303 0.827 12.659 1.00 96.50 83 HIS A CA 1
ATOM 619 C C . HIS A 1 83 ? -3.160 -0.017 11.397 1.00 96.50 83 HIS A C 1
ATOM 621 O O . HIS A 1 83 ? -4.059 -0.787 11.042 1.00 96.50 83 HIS A O 1
ATOM 627 N N . TRP A 1 84 ? -2.022 0.121 10.726 1.00 97.88 84 TRP A N 1
ATOM 628 C CA . TRP A 1 84 ? -1.719 -0.574 9.479 1.00 97.88 84 TRP A CA 1
ATOM 629 C C . TRP A 1 84 ? -0.740 -1.722 9.712 1.00 97.88 84 TRP A C 1
ATOM 631 O O . TRP A 1 84 ? 0.210 -1.606 10.484 1.00 97.88 84 TRP A O 1
ATOM 641 N N . LYS A 1 85 ? -0.973 -2.849 9.039 1.00 97.19 85 LYS A N 1
ATOM 642 C CA . LYS A 1 85 ? -0.082 -4.013 9.047 1.00 97.19 85 LYS A CA 1
ATOM 643 C C . LYS A 1 85 ? 0.336 -4.344 7.628 1.00 97.19 85 LYS A C 1
ATOM 645 O O . LYS A 1 85 ? -0.533 -4.498 6.776 1.00 97.19 85 LYS A O 1
ATOM 650 N N . LEU A 1 86 ? 1.634 -4.503 7.394 1.00 95.38 86 LEU A N 1
ATOM 651 C CA . LEU A 1 86 ? 2.143 -5.054 6.142 1.00 95.38 86 LEU A CA 1
ATOM 652 C C . LEU A 1 86 ? 1.603 -6.481 5.957 1.00 95.38 86 LEU A C 1
ATOM 654 O O . LEU A 1 86 ? 1.713 -7.305 6.865 1.00 95.38 86 LEU A O 1
ATOM 658 N N . VAL A 1 87 ? 1.007 -6.757 4.798 1.00 95.31 87 VAL A N 1
ATOM 659 C CA . VAL A 1 87 ? 0.474 -8.083 4.440 1.00 95.31 87 VAL A CA 1
ATOM 660 C C . VAL A 1 87 ? 1.217 -8.736 3.275 1.00 95.31 87 VAL A C 1
ATOM 662 O O . VAL A 1 87 ? 1.004 -9.916 3.017 1.00 95.31 87 VAL A O 1
ATOM 665 N N . GLY A 1 88 ? 2.108 -8.002 2.609 1.00 93.38 88 GLY A N 1
ATOM 666 C CA . GLY A 1 88 ? 2.971 -8.517 1.550 1.00 93.38 88 GLY A CA 1
ATOM 667 C C . GLY A 1 88 ? 3.356 -7.432 0.552 1.00 93.38 88 GLY A C 1
ATOM 668 O O . GLY A 1 88 ? 3.097 -6.250 0.773 1.00 93.38 88 GLY A O 1
ATOM 669 N N . GLU A 1 89 ? 3.950 -7.851 -0.556 1.00 92.56 89 GLU A N 1
ATOM 670 C CA . GLU A 1 89 ? 4.152 -7.029 -1.748 1.00 92.56 89 GLU A CA 1
ATOM 671 C C . GLU A 1 89 ? 3.264 -7.549 -2.879 1.00 92.56 89 GLU A C 1
ATOM 673 O O . GLU A 1 89 ? 2.958 -8.743 -2.929 1.00 92.56 89 GLU A O 1
ATOM 678 N N . VAL A 1 90 ? 2.820 -6.668 -3.774 1.00 91.50 90 VAL A N 1
ATOM 679 C CA . VAL A 1 90 ? 1.923 -7.080 -4.864 1.00 91.50 90 VAL A CA 1
ATOM 680 C C . VAL A 1 90 ? 2.681 -7.816 -5.967 1.00 91.50 90 VAL A C 1
ATOM 682 O O . VAL A 1 90 ? 2.152 -8.763 -6.549 1.00 91.50 90 VAL A O 1
ATOM 685 N N . PHE A 1 91 ? 3.921 -7.405 -6.248 1.00 85.50 91 PHE A N 1
ATOM 686 C CA . PHE A 1 91 ? 4.712 -7.934 -7.359 1.00 85.50 91 PHE A CA 1
ATOM 687 C C . PHE A 1 91 ? 6.049 -8.508 -6.875 1.00 85.50 91 PHE A C 1
ATOM 689 O O . PHE A 1 91 ? 7.054 -7.798 -6.914 1.00 85.50 91 PHE A O 1
ATOM 696 N N . PRO A 1 92 ? 6.116 -9.792 -6.477 1.00 83.94 92 PRO A N 1
ATOM 697 C CA . PRO A 1 92 ? 7.390 -10.431 -6.131 1.00 83.94 92 PRO A CA 1
ATOM 698 C C . PRO A 1 92 ? 8.396 -10.367 -7.292 1.00 83.94 92 PRO A C 1
ATOM 700 O O . PRO A 1 92 ? 9.579 -10.055 -7.129 1.00 83.94 92 PRO A O 1
ATOM 703 N N . GLU A 1 93 ? 7.898 -10.543 -8.515 1.00 88.06 93 GLU A N 1
ATOM 704 C CA . GLU A 1 93 ? 8.664 -10.443 -9.753 1.00 88.06 93 GLU A CA 1
ATOM 705 C C . GLU A 1 93 ? 8.118 -9.326 -10.646 1.00 88.06 93 GLU A C 1
ATOM 707 O O . GLU A 1 93 ? 6.928 -9.009 -10.627 1.00 88.06 93 GLU A O 1
ATOM 712 N N . ASN A 1 94 ? 9.007 -8.703 -11.420 1.00 88.88 94 ASN A N 1
ATOM 713 C CA . ASN A 1 94 ? 8.607 -7.687 -12.389 1.00 88.88 94 ASN A CA 1
ATOM 714 C C . ASN A 1 94 ? 7.924 -8.351 -13.588 1.00 88.88 94 ASN A C 1
ATOM 716 O O . ASN A 1 94 ? 8.337 -9.423 -14.032 1.00 88.88 94 ASN A O 1
ATOM 720 N N . ALA A 1 95 ? 6.937 -7.672 -14.173 1.00 89.38 95 ALA A N 1
ATOM 721 C CA . ALA A 1 95 ? 6.472 -8.035 -15.506 1.00 89.38 95 ALA A CA 1
ATOM 722 C C . ALA A 1 95 ? 7.626 -7.919 -16.521 1.00 89.38 95 ALA A C 1
ATOM 724 O O . ALA A 1 95 ? 8.521 -7.092 -16.366 1.00 89.38 95 ALA A O 1
ATOM 725 N N . ASN A 1 96 ? 7.589 -8.720 -17.586 1.00 93.00 96 ASN A N 1
ATOM 726 C CA . ASN A 1 96 ? 8.676 -8.824 -18.572 1.00 93.00 96 ASN A CA 1
ATOM 727 C C . ASN A 1 96 ? 9.048 -7.507 -19.283 1.00 93.00 96 ASN A C 1
ATOM 729 O O . ASN A 1 96 ? 10.167 -7.370 -19.767 1.00 93.00 96 ASN A O 1
ATOM 733 N N . TRP A 1 97 ? 8.125 -6.550 -19.362 1.00 91.25 97 TRP A N 1
ATOM 734 C CA . TRP A 1 97 ? 8.348 -5.228 -19.949 1.00 91.25 97 TRP A CA 1
ATOM 735 C C . TRP A 1 97 ? 8.888 -4.200 -18.941 1.00 91.25 97 TRP A C 1
ATOM 737 O O . TRP A 1 97 ? 9.280 -3.107 -19.334 1.00 91.25 97 TRP A O 1
ATOM 747 N N . VAL A 1 98 ? 8.920 -4.525 -17.645 1.00 93.88 98 VAL A N 1
ATOM 748 C CA . VAL A 1 98 ? 9.371 -3.626 -16.576 1.00 93.88 98 VAL A CA 1
ATOM 749 C C . VAL A 1 98 ? 10.847 -3.850 -16.288 1.00 93.88 98 VAL A C 1
ATOM 751 O O . VAL A 1 98 ? 11.269 -4.967 -15.994 1.00 93.88 98 VAL A O 1
ATOM 754 N N . THR A 1 99 ? 11.627 -2.770 -16.266 1.00 91.69 99 THR A N 1
ATOM 755 C CA . THR A 1 99 ? 13.019 -2.818 -15.814 1.00 91.69 99 THR A CA 1
ATOM 756 C C . THR A 1 99 ? 13.165 -2.391 -14.353 1.00 91.69 99 THR A C 1
ATOM 758 O O . THR A 1 99 ? 13.675 -3.172 -13.553 1.00 91.69 99 THR A O 1
ATOM 761 N N . VAL A 1 100 ? 12.704 -1.189 -13.983 1.00 91.50 100 VAL A N 1
ATOM 762 C CA . VAL A 1 100 ? 12.842 -0.612 -12.624 1.00 91.50 100 VAL A CA 1
ATOM 763 C C . VAL A 1 100 ? 11.696 0.362 -12.291 1.00 91.50 100 VAL A C 1
ATOM 765 O O . VAL A 1 100 ? 10.815 0.593 -13.117 1.00 91.50 100 VAL A O 1
ATOM 768 N N . ASP A 1 101 ? 11.739 0.958 -11.094 1.00 91.75 101 ASP A N 1
ATOM 769 C CA . ASP A 1 101 ? 10.909 2.089 -10.646 1.00 91.75 101 ASP A CA 1
ATOM 770 C C . ASP A 1 101 ? 9.394 1.851 -10.746 1.00 91.75 101 ASP A C 1
ATOM 772 O O . ASP A 1 101 ? 8.676 2.582 -11.422 1.00 91.75 101 ASP A O 1
ATOM 776 N N . VAL A 1 102 ? 8.918 0.804 -10.064 1.00 93.69 102 VAL A N 1
ATOM 777 C CA . VAL A 1 102 ? 7.490 0.458 -9.950 1.00 93.69 102 VAL A CA 1
ATOM 778 C C . VAL A 1 102 ? 6.832 1.326 -8.876 1.00 93.69 102 VAL A C 1
ATOM 780 O O . VAL A 1 102 ? 6.964 1.028 -7.689 1.00 93.69 102 VAL A O 1
ATOM 783 N N . TRP A 1 103 ? 6.144 2.394 -9.280 1.00 95.38 103 TRP A N 1
ATOM 784 C CA . TRP A 1 103 ? 5.712 3.485 -8.397 1.00 95.38 103 TRP A CA 1
ATOM 785 C C . TRP A 1 103 ? 4.244 3.888 -8.579 1.00 95.38 103 TRP A C 1
ATOM 787 O O . TRP A 1 103 ? 3.590 3.536 -9.564 1.00 95.38 103 TRP A O 1
ATOM 797 N N . ALA A 1 104 ? 3.772 4.687 -7.618 1.00 97.44 104 ALA A N 1
ATOM 798 C CA . ALA A 1 104 ? 2.498 5.399 -7.595 1.00 97.44 104 ALA A CA 1
ATOM 799 C C . ALA A 1 104 ? 1.302 4.507 -7.960 1.00 97.44 104 ALA A C 1
ATOM 801 O O . ALA A 1 104 ? 0.647 4.722 -8.987 1.00 97.44 104 ALA A O 1
ATOM 802 N N . PRO A 1 105 ? 1.034 3.467 -7.153 1.00 97.50 105 PRO A N 1
ATOM 803 C CA . PRO A 1 105 ? -0.046 2.544 -7.439 1.00 97.50 105 PRO A CA 1
ATOM 804 C C . PRO A 1 105 ? -1.421 3.208 -7.279 1.00 97.50 105 PRO A C 1
ATOM 806 O O . PRO A 1 105 ? -1.612 4.108 -6.464 1.00 97.50 105 PRO A O 1
ATOM 809 N N . HIS A 1 106 ? -2.414 2.700 -8.006 1.00 97.94 106 HIS A N 1
ATOM 810 C CA . HIS A 1 106 ? -3.824 3.023 -7.819 1.00 97.94 106 HIS A CA 1
ATOM 811 C C . HIS A 1 106 ? -4.679 1.756 -7.850 1.00 97.94 106 HIS A C 1
ATOM 813 O O . HIS A 1 106 ? -4.712 1.050 -8.858 1.00 97.94 106 HIS A O 1
ATOM 819 N N . ALA A 1 107 ? -5.380 1.478 -6.753 1.00 97.19 107 ALA A N 1
ATOM 820 C CA . ALA A 1 107 ? -6.300 0.363 -6.615 1.00 97.19 107 ALA A CA 1
ATOM 821 C C . ALA A 1 107 ? -7.745 0.804 -6.856 1.00 97.19 107 ALA A C 1
ATOM 823 O O . ALA A 1 107 ? -8.218 1.793 -6.298 1.00 97.19 107 ALA A O 1
ATOM 824 N N . MET A 1 108 ? -8.469 0.010 -7.637 1.00 96.50 108 MET A N 1
ATOM 825 C CA . MET A 1 108 ? -9.889 0.193 -7.909 1.00 96.50 108 MET A CA 1
ATOM 826 C C . MET A 1 108 ? -10.601 -1.155 -7.856 1.00 96.50 108 MET A C 1
ATOM 828 O O . MET A 1 108 ? -10.058 -2.175 -8.271 1.00 96.50 108 MET A O 1
ATOM 832 N N . ARG A 1 109 ? -11.848 -1.155 -7.385 1.00 95.12 109 ARG A N 1
ATOM 833 C CA . ARG A 1 109 ? -12.722 -2.326 -7.420 1.00 95.12 109 ARG A CA 1
ATOM 834 C C . ARG A 1 109 ? -13.732 -2.191 -8.555 1.00 95.12 109 ARG A C 1
ATOM 836 O O . ARG A 1 109 ? -14.426 -1.180 -8.634 1.00 95.12 109 ARG A O 1
ATOM 843 N N . ILE A 1 110 ? -13.855 -3.224 -9.384 1.00 95.31 110 ILE A N 1
ATOM 844 C CA . ILE A 1 110 ? -14.901 -3.351 -10.405 1.00 95.31 110 ILE A CA 1
ATOM 845 C C . ILE A 1 110 ? -15.651 -4.660 -10.148 1.00 95.31 110 ILE A C 1
ATOM 847 O O . ILE A 1 110 ? -15.133 -5.748 -10.373 1.00 95.31 110 ILE A O 1
ATOM 851 N N . GLY A 1 111 ? -16.887 -4.566 -9.652 1.00 93.12 111 GLY A N 1
ATOM 852 C CA . GLY A 1 111 ? -17.667 -5.747 -9.275 1.00 93.12 111 GLY A CA 1
ATOM 853 C C . GLY A 1 111 ? -17.000 -6.542 -8.144 1.00 93.12 111 GLY A C 1
ATOM 854 O O . GLY A 1 111 ? -16.907 -6.064 -7.008 1.00 93.12 111 GLY A O 1
ATOM 855 N N . GLN A 1 112 ? -16.573 -7.770 -8.447 1.00 92.62 112 GLN A N 1
ATOM 856 C CA . GLN A 1 112 ? -15.828 -8.632 -7.520 1.00 92.62 112 GLN A CA 1
ATOM 857 C C . GLN A 1 112 ? -14.308 -8.547 -7.709 1.00 92.62 112 GLN A C 1
ATOM 859 O O . GLN A 1 112 ? -13.572 -9.031 -6.852 1.00 92.62 112 GLN A O 1
ATOM 864 N N . ASP A 1 113 ? -13.851 -7.898 -8.779 1.00 94.19 113 ASP A N 1
ATOM 865 C CA . ASP A 1 113 ? -12.443 -7.831 -9.138 1.00 94.19 113 ASP A CA 1
ATOM 866 C C . ASP A 1 113 ? -11.778 -6.569 -8.590 1.00 94.19 113 ASP A C 1
ATOM 868 O O . ASP A 1 113 ? -12.401 -5.512 -8.432 1.00 94.19 113 ASP A O 1
ATOM 872 N N . TYR A 1 114 ? -10.476 -6.685 -8.342 1.00 94.69 114 TYR A N 1
ATOM 873 C CA . TYR A 1 114 ? -9.602 -5.584 -7.965 1.00 94.69 114 TYR A CA 1
ATOM 874 C C . TYR A 1 114 ? -8.572 -5.368 -9.068 1.00 94.69 114 TYR A C 1
ATOM 876 O O . TYR A 1 114 ? -7.862 -6.292 -9.459 1.00 94.69 114 TYR A O 1
ATOM 884 N N . LEU A 1 115 ? -8.489 -4.135 -9.557 1.00 96.06 115 LEU A N 1
ATOM 885 C CA . LEU A 1 115 ? -7.474 -3.695 -10.502 1.00 96.06 115 LEU A CA 1
ATOM 886 C C . LEU A 1 115 ? -6.455 -2.831 -9.772 1.00 96.06 115 LEU A C 1
ATOM 888 O O . LEU A 1 115 ? -6.831 -1.953 -8.994 1.00 96.06 115 LEU A O 1
ATOM 892 N N . LEU A 1 116 ? -5.177 -3.062 -10.062 1.00 95.88 116 LEU A N 1
ATOM 893 C CA . LEU A 1 116 ? -4.079 -2.232 -9.590 1.00 95.88 116 LEU A CA 1
ATOM 894 C C . LEU A 1 116 ? -3.311 -1.679 -10.790 1.00 95.88 116 LEU A C 1
ATOM 896 O O . LEU A 1 116 ? -2.744 -2.432 -11.579 1.00 95.88 116 LEU A O 1
ATOM 900 N N . PHE A 1 117 ? -3.296 -0.359 -10.912 1.00 96.75 117 PHE A N 1
ATOM 901 C CA . PHE A 1 117 ? -2.526 0.374 -11.912 1.00 96.75 117 PHE A CA 1
ATOM 902 C C . PHE A 1 117 ? -1.249 0.904 -11.266 1.00 96.75 117 PHE A C 1
ATOM 904 O O . PHE A 1 117 ? -1.269 1.240 -10.087 1.00 96.75 117 PHE A O 1
ATOM 911 N N . TYR A 1 118 ? -0.151 0.987 -12.013 1.00 96.38 118 TYR A N 1
ATOM 912 C CA . TYR A 1 118 ? 1.120 1.522 -11.523 1.00 96.38 118 TYR A CA 1
ATOM 913 C C . TYR A 1 118 ? 1.945 2.092 -12.680 1.00 96.38 118 TYR A C 1
ATOM 915 O O . TYR A 1 118 ? 1.747 1.720 -13.839 1.00 96.38 118 TYR A O 1
ATOM 923 N N . ALA A 1 119 ? 2.881 2.983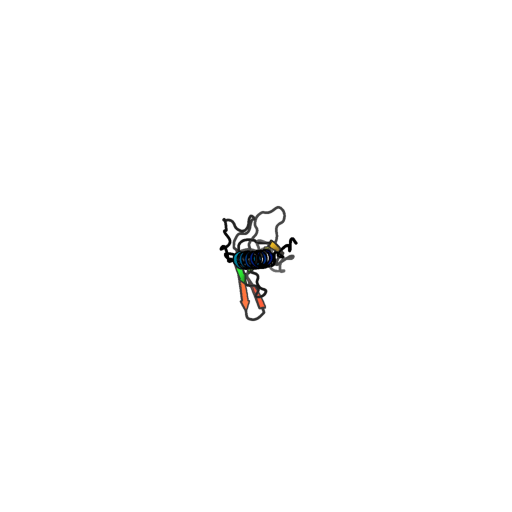 -12.361 1.00 95.69 119 ALA A N 1
ATOM 924 C CA . ALA A 1 119 ? 3.898 3.445 -13.296 1.00 95.69 119 ALA A CA 1
ATOM 925 C C . ALA A 1 119 ? 5.159 2.584 -13.162 1.00 95.69 119 ALA A C 1
ATOM 927 O O . ALA A 1 119 ? 5.518 2.173 -12.061 1.00 95.69 119 ALA A O 1
ATOM 928 N N . ALA A 1 120 ? 5.838 2.311 -14.274 1.00 95.25 120 ALA A N 1
ATOM 929 C CA . ALA A 1 120 ? 7.106 1.591 -14.275 1.00 95.25 120 ALA A CA 1
ATOM 930 C C . ALA A 1 120 ? 8.011 2.062 -15.412 1.00 95.25 120 ALA A C 1
ATOM 932 O O . ALA A 1 120 ? 7.532 2.537 -16.445 1.00 95.25 120 ALA A O 1
ATOM 933 N N . ARG A 1 121 ? 9.327 1.916 -15.230 1.00 94.56 121 ARG A N 1
ATOM 934 C CA . ARG A 1 121 ? 10.320 2.261 -16.249 1.00 94.56 121 ARG A CA 1
ATOM 935 C C . ARG A 1 121 ? 10.781 1.021 -17.006 1.00 94.56 121 ARG A C 1
ATOM 937 O O . ARG A 1 121 ? 11.162 0.018 -16.403 1.00 94.56 121 ARG A O 1
ATOM 944 N N . GLN A 1 122 ? 10.828 1.151 -18.328 1.00 95.19 122 GLN A N 1
ATOM 945 C CA . GLN A 1 122 ? 11.471 0.219 -19.249 1.00 95.19 122 GLN A CA 1
ATOM 946 C C . GLN A 1 122 ? 12.709 0.888 -19.860 1.00 95.19 122 GLN A C 1
ATOM 948 O O . GLN A 1 122 ? 12.632 2.046 -20.275 1.00 95.19 122 GLN A O 1
ATOM 953 N N . TYR A 1 123 ? 13.844 0.188 -19.910 1.00 91.69 123 TYR A N 1
ATOM 954 C CA . TYR A 1 123 ? 14.985 0.627 -20.720 1.00 91.69 123 TYR A CA 1
ATOM 955 C C . TYR A 1 123 ? 14.796 0.219 -22.184 1.00 91.69 123 TYR A C 1
ATOM 957 O O . TYR A 1 123 ? 14.237 -0.842 -22.466 1.00 91.69 123 TYR A O 1
ATOM 965 N N . GLY A 1 124 ? 15.240 1.090 -23.093 1.00 80.62 124 GLY A N 1
ATOM 966 C CA . GLY A 1 124 ? 15.310 0.818 -24.530 1.00 80.62 124 GLY A CA 1
ATOM 967 C C . GLY A 1 124 ? 16.608 0.136 -24.929 1.00 80.62 124 GLY A C 1
ATOM 968 O O . GLY A 1 124 ? 17.605 0.296 -24.187 1.00 80.62 124 GLY A O 1
#